Protein AF-A0A497PBF1-F1 (afdb_monomer_lite)

Radius of gyration: 23.53 Å; chains: 1; bounding box: 66×50×62 Å

Foldseek 3Di:
DFFWWWQAQQPRHIFDACLQPVDVFGFWKKKFWFDQQHGPDIATAGDHRLRFHAPDRPNPGTDADDPDHSVVLVVQQPDPDQRGHMHMHGPVSPPDDDRSTHTDTDPCGRDNDDDPPVPPVPPPPPDDDDDDDDPDDDDDDD

Sequence (142 aa):
MGSFSYMCNVCGEAIAGPSHINKPQPDRVHIFYILKGVIVESQKGFYDGYGKTSEDKKGDNTSEWITAKWDKMLDVHFNDDDSSGFMAVHEECIKSAIECKISKDDPNQGCGDEEITLLEMMCEETSWLDYSLANYVPRNWR

Structure (mmCIF, N/CA/C/O backbone):
data_AF-A0A497PBF1-F1
#
_entry.id   AF-A0A497PBF1-F1
#
loop_
_atom_site.group_PDB
_atom_site.id
_atom_site.type_symbol
_atom_site.label_atom_id
_atom_site.label_alt_id
_atom_site.label_comp_id
_atom_site.label_asym_id
_atom_site.label_entity_id
_atom_site.label_seq_id
_atom_site.pdbx_PDB_ins_code
_atom_site.Cartn_x
_atom_site.Cartn_y
_atom_site.Cartn_z
_atom_site.occupancy
_atom_site.B_iso_or_equiv
_atom_site.auth_seq_id
_atom_site.auth_comp_id
_atom_site.auth_asym_id
_atom_site.auth_atom_id
_atom_site.pdbx_PDB_model_num
ATOM 1 N N . MET A 1 1 ? 12.074 -13.838 4.502 1.00 47.53 1 MET A N 1
ATOM 2 C CA . MET A 1 1 ? 10.654 -13.548 4.218 1.00 47.53 1 MET A CA 1
ATOM 3 C C . MET A 1 1 ? 10.605 -13.065 2.781 1.00 47.53 1 MET A C 1
ATOM 5 O O . MET A 1 1 ? 11.510 -12.330 2.411 1.00 47.53 1 MET A O 1
ATOM 9 N N . GLY A 1 2 ? 9.684 -13.578 1.961 1.00 55.00 2 GLY A N 1
ATOM 10 C CA . GLY A 1 2 ? 9.531 -13.114 0.577 1.00 55.00 2 GLY A CA 1
ATOM 11 C C . GLY A 1 2 ? 9.076 -11.656 0.563 1.00 55.00 2 GLY A C 1
ATOM 12 O O . GLY A 1 2 ? 8.382 -11.238 1.490 1.00 55.00 2 GLY A O 1
ATOM 13 N N . SER A 1 3 ? 9.515 -10.881 -0.427 1.00 64.75 3 SER A N 1
ATOM 14 C CA . SER A 1 3 ? 9.028 -9.514 -0.609 1.00 64.75 3 SER A CA 1
ATOM 15 C C . SER A 1 3 ? 7.554 -9.536 -0.984 1.00 64.75 3 SER A C 1
ATOM 17 O O . SER A 1 3 ? 7.107 -10.419 -1.715 1.00 64.75 3 SER A O 1
ATOM 19 N N . PHE A 1 4 ? 6.831 -8.548 -0.487 1.00 73.50 4 PHE A N 1
ATOM 20 C CA . PHE A 1 4 ? 5.396 -8.423 -0.608 1.00 73.50 4 PHE A CA 1
ATOM 21 C C . PHE A 1 4 ? 5.052 -7.154 -1.407 1.00 73.50 4 PHE A C 1
ATOM 23 O O . PHE A 1 4 ? 5.685 -6.111 -1.231 1.00 73.50 4 PHE A O 1
ATOM 30 N N . SER A 1 5 ? 4.085 -7.224 -2.318 1.00 82.31 5 SER A N 1
ATOM 31 C CA . SER A 1 5 ? 3.752 -6.135 -3.250 1.00 82.31 5 SER A CA 1
ATOM 32 C C . SER A 1 5 ? 2.241 -5.944 -3.372 1.00 82.31 5 SER A C 1
ATOM 34 O O . SER A 1 5 ? 1.468 -6.900 -3.284 1.00 82.31 5 SER A O 1
ATOM 36 N N . TYR A 1 6 ? 1.823 -4.696 -3.574 1.00 87.50 6 TYR A N 1
ATOM 37 C CA . TYR A 1 6 ? 0.428 -4.321 -3.782 1.00 87.50 6 TYR A CA 1
ATOM 38 C C . TYR A 1 6 ? 0.192 -3.908 -5.233 1.00 87.50 6 TYR A C 1
ATOM 40 O O . TYR A 1 6 ? 1.051 -3.294 -5.868 1.00 87.50 6 TYR A O 1
ATOM 48 N N . MET A 1 7 ? -1.027 -4.127 -5.713 1.00 89.44 7 MET A N 1
ATOM 49 C CA . MET A 1 7 ? -1.514 -3.503 -6.937 1.00 89.44 7 MET A CA 1
ATOM 50 C C . MET A 1 7 ? -1.958 -2.067 -6.651 1.00 89.44 7 MET A C 1
ATOM 52 O O . MET A 1 7 ? -2.685 -1.794 -5.688 1.00 89.44 7 MET A O 1
ATOM 56 N N . CYS A 1 8 ? -1.552 -1.139 -7.512 1.00 89.56 8 CYS A N 1
ATOM 57 C CA . CYS A 1 8 ? -1.999 0.241 -7.444 1.00 89.56 8 CYS A CA 1
ATOM 58 C C . CYS A 1 8 ? -3.495 0.334 -7.747 1.00 89.56 8 CYS A C 1
ATOM 60 O O . CYS A 1 8 ? -3.953 -0.051 -8.824 1.00 89.56 8 CYS A O 1
ATOM 62 N N . ASN A 1 9 ? -4.257 0.936 -6.835 1.00 88.75 9 ASN A N 1
ATOM 63 C CA . ASN A 1 9 ? -5.716 1.013 -6.959 1.00 88.75 9 ASN A CA 1
ATOM 64 C C . ASN A 1 9 ? -6.244 1.937 -8.057 1.00 88.75 9 ASN A C 1
ATOM 66 O O . ASN A 1 9 ? -7.451 1.982 -8.292 1.00 88.75 9 ASN A O 1
ATOM 70 N N . VAL A 1 10 ? -5.363 2.675 -8.728 1.00 88.88 10 VAL A N 1
ATOM 71 C CA . VAL A 1 10 ? -5.750 3.602 -9.793 1.00 88.88 10 VAL A CA 1
ATOM 72 C C . VAL A 1 10 ? -5.378 3.060 -11.169 1.00 88.88 10 VAL A C 1
ATOM 74 O O . VAL A 1 10 ? -6.237 3.020 -12.045 1.00 88.88 10 VAL A O 1
ATOM 77 N N . CYS A 1 11 ? -4.124 2.654 -11.382 1.00 87.50 11 CYS A N 1
ATOM 78 C CA . CYS A 1 11 ? -3.679 2.154 -12.687 1.00 87.50 11 CYS A CA 1
ATOM 79 C C . CYS A 1 11 ? -3.790 0.633 -12.834 1.00 87.50 11 CYS A C 1
ATOM 81 O O . CYS A 1 11 ? -3.802 0.154 -13.961 1.00 87.50 11 CYS A O 1
ATOM 83 N N . GLY A 1 12 ? -3.901 -0.118 -11.733 1.00 86.12 12 GLY A N 1
ATOM 84 C CA . GLY A 1 12 ? -3.925 -1.579 -11.768 1.00 86.12 12 GLY A CA 1
ATOM 85 C C . GLY A 1 12 ? -2.566 -2.221 -12.051 1.00 86.12 12 GLY A C 1
ATOM 86 O O . GLY A 1 12 ? -2.537 -3.405 -12.353 1.00 86.12 12 GLY A O 1
ATOM 87 N N . GLU A 1 13 ? -1.468 -1.468 -11.948 1.00 87.50 13 GLU A N 1
ATOM 88 C CA . GLU A 1 13 ? -0.097 -1.975 -12.083 1.00 87.50 13 GLU A CA 1
ATOM 89 C C . GLU A 1 13 ? 0.491 -2.342 -10.717 1.00 87.50 13 GLU A C 1
ATOM 91 O O . GLU A 1 13 ? 0.148 -1.732 -9.697 1.00 87.50 13 GLU A O 1
ATOM 96 N N . ALA A 1 14 ? 1.411 -3.304 -10.700 1.00 87.75 14 ALA A N 1
ATOM 97 C CA . ALA A 1 14 ? 2.137 -3.684 -9.495 1.00 87.75 14 ALA A CA 1
ATOM 98 C C . ALA A 1 14 ? 3.045 -2.548 -8.995 1.00 87.75 14 ALA A C 1
ATOM 100 O O . ALA A 1 14 ? 3.629 -1.783 -9.771 1.00 87.75 14 ALA A O 1
ATOM 101 N N . ILE A 1 15 ? 3.174 -2.435 -7.676 1.00 88.50 15 ILE A N 1
ATOM 102 C CA . ILE A 1 15 ? 4.069 -1.475 -7.035 1.00 88.50 15 ILE A CA 1
ATOM 103 C C . ILE A 1 15 ? 5.441 -2.120 -6.850 1.00 88.50 15 ILE A C 1
ATOM 105 O O . ILE A 1 15 ? 5.636 -3.016 -6.030 1.00 88.50 15 ILE A O 1
ATOM 109 N N . ALA A 1 16 ? 6.434 -1.615 -7.578 1.00 85.81 16 ALA A N 1
ATOM 110 C CA . ALA A 1 16 ? 7.775 -2.174 -7.537 1.00 85.81 16 ALA A CA 1
ATOM 111 C C . ALA A 1 16 ? 8.546 -1.719 -6.288 1.00 85.81 16 ALA A C 1
ATOM 113 O O . ALA A 1 16 ? 8.778 -0.527 -6.072 1.00 85.81 16 ALA A O 1
ATOM 114 N N . GLY A 1 17 ? 8.989 -2.686 -5.485 1.00 82.19 17 GLY A N 1
ATOM 115 C CA . GLY A 1 17 ? 9.947 -2.474 -4.398 1.00 82.19 17 GLY A CA 1
ATOM 116 C C . GLY A 1 17 ? 11.409 -2.523 -4.871 1.00 82.19 17 GLY A C 1
ATOM 117 O O . GLY A 1 17 ? 11.682 -2.718 -6.057 1.00 82.19 17 GLY A O 1
ATOM 118 N N . PRO A 1 18 ? 12.380 -2.398 -3.951 1.00 77.00 18 PRO A N 1
ATOM 119 C CA . PRO A 1 18 ? 13.808 -2.347 -4.278 1.00 77.00 18 PRO A CA 1
ATOM 120 C C . PRO A 1 18 ? 14.364 -3.660 -4.852 1.00 77.00 18 PRO A C 1
ATOM 122 O O . PRO A 1 18 ? 15.413 -3.650 -5.489 1.00 77.00 18 PRO A O 1
ATOM 125 N N . SER A 1 19 ? 13.680 -4.789 -4.644 1.00 71.50 19 SER A N 1
ATOM 126 C CA . SER A 1 19 ? 14.076 -6.108 -5.163 1.00 71.50 19 SER A CA 1
ATOM 127 C C . SER A 1 19 ? 13.458 -6.451 -6.524 1.00 71.50 19 SER A C 1
ATOM 129 O O . SER A 1 19 ? 13.634 -7.567 -7.008 1.00 71.50 19 SER A O 1
ATOM 131 N N . HIS A 1 20 ? 12.726 -5.526 -7.149 1.00 69.44 20 HIS A N 1
ATOM 132 C CA . HIS A 1 20 ? 12.062 -5.783 -8.422 1.00 69.44 20 HIS A CA 1
ATOM 133 C C . HIS A 1 20 ? 13.080 -5.845 -9.576 1.00 69.44 20 HIS A C 1
ATOM 135 O O . HIS A 1 20 ? 13.678 -4.835 -9.939 1.00 69.44 20 HIS A O 1
ATOM 141 N N . ILE A 1 21 ? 13.250 -7.026 -10.184 1.00 64.62 21 ILE A N 1
ATOM 142 C CA . ILE A 1 21 ? 14.290 -7.314 -11.197 1.00 64.62 21 ILE A CA 1
ATOM 143 C C . ILE A 1 21 ? 14.248 -6.328 -12.372 1.00 64.62 21 ILE A C 1
ATOM 145 O O . ILE A 1 21 ? 15.284 -5.842 -12.821 1.00 64.62 21 ILE A O 1
ATOM 149 N N . ASN A 1 22 ? 13.045 -5.980 -12.828 1.00 65.38 22 ASN A N 1
ATOM 150 C CA . ASN A 1 22 ? 12.856 -5.156 -14.023 1.00 65.38 22 ASN A CA 1
ATOM 151 C C . ASN A 1 22 ? 12.869 -3.645 -13.743 1.00 65.38 22 ASN A C 1
ATOM 153 O O . ASN A 1 22 ? 12.615 -2.857 -14.654 1.00 65.38 22 ASN A O 1
ATOM 157 N N . LYS A 1 23 ? 13.133 -3.210 -12.498 1.00 70.69 23 LYS A N 1
ATOM 158 C CA . LYS A 1 23 ? 13.099 -1.785 -12.145 1.00 70.69 23 LYS A CA 1
ATOM 159 C C . LYS A 1 23 ? 14.345 -1.360 -11.365 1.00 70.69 23 LYS A C 1
ATOM 161 O O . LYS A 1 23 ? 14.550 -1.803 -10.242 1.00 70.69 23 LYS A O 1
ATOM 166 N N . PRO A 1 24 ? 15.159 -0.432 -11.904 1.00 70.94 24 PRO A N 1
ATOM 167 C CA . PRO A 1 24 ? 16.379 0.011 -11.230 1.00 70.94 24 PRO A CA 1
ATOM 168 C C . PRO A 1 24 ? 16.113 0.875 -9.985 1.00 70.94 24 PRO A C 1
ATOM 170 O O . PRO A 1 24 ? 17.047 1.173 -9.242 1.00 70.94 24 PRO A O 1
ATOM 173 N N . GLN A 1 25 ? 14.876 1.340 -9.774 1.00 80.25 25 GLN A N 1
ATOM 174 C CA . GLN A 1 25 ? 14.484 2.149 -8.619 1.00 80.25 25 GLN A CA 1
ATOM 175 C C . GLN A 1 25 ? 13.093 1.733 -8.120 1.00 80.25 25 GLN A C 1
ATOM 177 O O . GLN A 1 25 ? 12.224 1.485 -8.959 1.00 80.25 25 GLN A O 1
ATOM 182 N N . PRO A 1 26 ? 12.864 1.704 -6.793 1.00 87.06 26 PRO A N 1
ATOM 183 C CA . PRO A 1 26 ? 11.542 1.450 -6.234 1.00 87.06 26 PRO A CA 1
ATOM 184 C C . PRO A 1 26 ? 10.569 2.585 -6.559 1.00 87.06 26 PRO A C 1
ATOM 186 O O . PRO A 1 26 ? 10.966 3.736 -6.772 1.00 87.06 26 PRO A O 1
ATOM 189 N N . ASP A 1 27 ? 9.283 2.259 -6.548 1.00 89.81 27 ASP A N 1
ATOM 190 C CA . ASP A 1 27 ? 8.214 3.208 -6.822 1.00 89.81 27 ASP A CA 1
ATOM 191 C C . ASP A 1 27 ? 7.962 4.172 -5.674 1.00 89.81 27 ASP A C 1
ATOM 193 O O . ASP A 1 27 ? 8.046 3.810 -4.503 1.00 89.81 27 ASP A O 1
ATOM 197 N N . ARG A 1 28 ? 7.595 5.415 -6.011 1.00 91.75 28 ARG A N 1
ATOM 198 C CA . ARG A 1 28 ? 7.034 6.343 -5.025 1.00 91.75 28 ARG A CA 1
ATOM 199 C C . ARG A 1 28 ? 5.548 6.088 -4.875 1.00 91.75 28 ARG A C 1
ATOM 201 O O . ARG A 1 28 ? 4.802 6.102 -5.857 1.00 91.75 28 ARG A O 1
ATOM 208 N N . VAL A 1 29 ? 5.122 5.902 -3.638 1.00 92.50 29 VAL A N 1
ATOM 209 C CA . VAL A 1 29 ? 3.762 5.499 -3.309 1.00 92.50 29 VAL A CA 1
ATOM 210 C C . VAL A 1 29 ? 3.205 6.287 -2.144 1.00 92.50 29 VAL A C 1
ATOM 212 O O . VAL A 1 29 ? 3.933 6.831 -1.310 1.00 92.50 29 VAL A O 1
ATOM 215 N N . HIS A 1 30 ? 1.881 6.304 -2.089 1.00 92.94 30 HIS A N 1
ATOM 216 C CA . HIS A 1 30 ? 1.117 6.639 -0.904 1.00 92.94 30 HIS A CA 1
ATOM 217 C C . HIS A 1 30 ? 0.373 5.379 -0.471 1.00 92.94 30 HIS A C 1
ATOM 219 O O . HIS A 1 30 ? -0.441 4.844 -1.225 1.00 92.94 30 HIS A O 1
ATOM 225 N N . ILE A 1 31 ? 0.686 4.894 0.726 1.00 92.56 31 ILE A N 1
ATOM 226 C CA . ILE A 1 31 ? 0.013 3.751 1.337 1.00 92.56 31 ILE A CA 1
ATOM 227 C C . ILE A 1 31 ? -0.900 4.285 2.430 1.00 92.56 31 ILE A C 1
ATOM 229 O O . ILE A 1 31 ? -0.474 5.060 3.283 1.00 92.56 31 ILE A O 1
ATOM 233 N N . PHE A 1 32 ? -2.156 3.873 2.412 1.00 92.50 32 PHE A N 1
ATOM 234 C CA . PHE A 1 32 ? -3.165 4.216 3.397 1.00 92.50 32 PHE A CA 1
ATOM 235 C C . PHE A 1 32 ? -3.546 2.959 4.156 1.00 92.50 32 PHE A C 1
ATOM 237 O O . PHE A 1 32 ? -3.793 1.917 3.553 1.00 92.50 32 PHE A O 1
ATOM 244 N N . TYR A 1 33 ? -3.634 3.077 5.472 1.00 92.94 33 TYR A N 1
ATOM 245 C CA . TYR A 1 33 ? -4.253 2.066 6.304 1.00 92.94 33 TYR A CA 1
ATOM 246 C C . TYR A 1 33 ? -5.708 2.455 6.550 1.00 92.94 33 TYR A C 1
ATOM 248 O O . TYR A 1 33 ? -6.003 3.557 7.025 1.00 92.94 33 TYR A O 1
ATOM 256 N N . ILE A 1 34 ? -6.614 1.555 6.186 1.00 92.25 34 ILE A N 1
ATOM 257 C CA . ILE A 1 34 ? -8.060 1.735 6.240 1.00 92.25 34 ILE A CA 1
ATOM 258 C C . ILE A 1 34 ? -8.617 0.792 7.303 1.00 92.25 34 ILE A C 1
ATOM 260 O O . ILE A 1 34 ? -8.279 -0.388 7.340 1.00 92.25 34 ILE A O 1
ATOM 264 N N . LEU A 1 35 ? -9.496 1.306 8.157 1.00 90.62 35 LEU A N 1
ATOM 265 C CA . LEU A 1 35 ? -10.296 0.511 9.080 1.00 90.62 35 LEU A CA 1
ATOM 266 C C . LEU A 1 35 ? -11.769 0.827 8.851 1.00 90.62 35 LEU A C 1
ATOM 268 O O . LEU A 1 35 ? -12.189 1.973 9.024 1.00 90.62 35 LEU A O 1
ATOM 272 N N . LYS A 1 36 ? -12.561 -0.188 8.490 1.00 89.25 36 LYS A N 1
ATOM 273 C CA . LYS A 1 36 ? -14.011 -0.069 8.267 1.00 89.25 36 LYS A CA 1
ATOM 274 C C . LYS A 1 36 ? -14.385 1.065 7.303 1.00 89.25 36 LYS A C 1
ATOM 276 O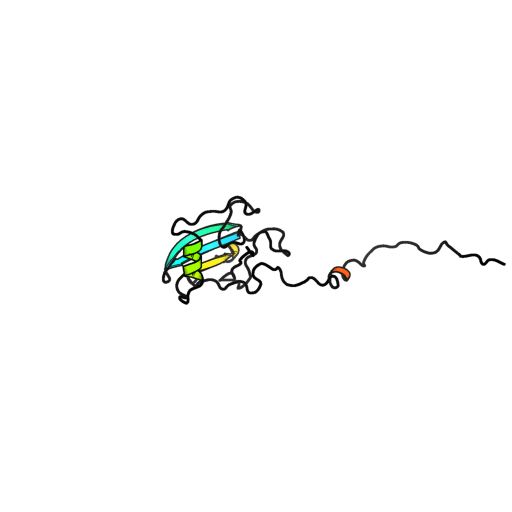 O . LYS A 1 36 ? -15.288 1.857 7.575 1.00 89.25 36 LYS A O 1
ATOM 281 N N . GLY A 1 37 ? -13.644 1.180 6.203 1.00 86.69 37 GLY A N 1
ATOM 282 C CA . GLY A 1 37 ? -13.835 2.191 5.162 1.00 86.69 37 GLY A CA 1
ATOM 283 C C . GLY A 1 37 ? -13.301 3.587 5.499 1.00 86.69 37 GLY A C 1
ATOM 284 O O . GLY A 1 37 ? -13.515 4.517 4.723 1.00 86.69 37 GLY A O 1
ATOM 285 N N . VAL A 1 38 ? -12.608 3.764 6.629 1.00 88.69 38 VAL A N 1
ATOM 286 C CA . VAL A 1 38 ? -12.031 5.051 7.046 1.00 88.69 38 VAL A CA 1
ATOM 287 C C . VAL A 1 38 ? -10.509 4.978 7.034 1.00 88.69 38 VAL A C 1
ATOM 289 O O . VAL A 1 38 ? -9.927 4.079 7.636 1.00 88.69 38 VAL A O 1
ATOM 292 N N . ILE A 1 39 ? -9.856 5.948 6.392 1.00 90.44 39 ILE A N 1
ATOM 293 C CA . ILE A 1 39 ? -8.398 6.104 6.465 1.00 90.44 39 ILE A CA 1
ATOM 294 C C . ILE A 1 39 ? -8.026 6.520 7.889 1.00 90.44 39 ILE A C 1
ATOM 296 O O . ILE A 1 39 ? -8.451 7.575 8.361 1.00 90.44 39 ILE A O 1
ATOM 300 N N . VAL A 1 40 ? -7.215 5.705 8.557 1.00 92.62 40 VAL A N 1
ATOM 301 C CA . VAL A 1 40 ? -6.743 5.972 9.924 1.00 92.62 40 VAL A CA 1
ATOM 302 C C . VAL A 1 40 ? -5.295 6.444 9.960 1.00 92.62 40 VAL A C 1
ATOM 304 O O . VAL A 1 40 ? -4.922 7.209 10.844 1.00 92.62 40 VAL A O 1
ATOM 307 N N . GLU A 1 41 ? -4.492 6.039 8.979 1.00 93.12 41 GLU A N 1
ATOM 308 C CA . GLU A 1 41 ? -3.098 6.448 8.848 1.00 93.12 41 GLU A CA 1
ATOM 309 C C . GLU A 1 41 ? -2.658 6.369 7.389 1.00 93.12 41 GLU A C 1
ATOM 311 O O . GLU A 1 41 ? -3.252 5.652 6.582 1.00 93.12 41 GLU A O 1
ATOM 316 N N . SER A 1 42 ? -1.607 7.105 7.036 1.00 92.19 42 SER A N 1
ATOM 317 C CA . SER A 1 42 ? -0.998 6.987 5.721 1.00 92.19 42 SER A CA 1
ATOM 318 C C . SER A 1 42 ? 0.494 7.276 5.757 1.00 92.19 42 SER A C 1
ATOM 320 O O . SER A 1 42 ? 0.931 8.146 6.508 1.00 92.19 42 SER A O 1
ATOM 322 N N . GLN A 1 43 ? 1.237 6.612 4.884 1.00 92.62 43 GLN A N 1
ATOM 323 C CA . GLN A 1 43 ? 2.657 6.826 4.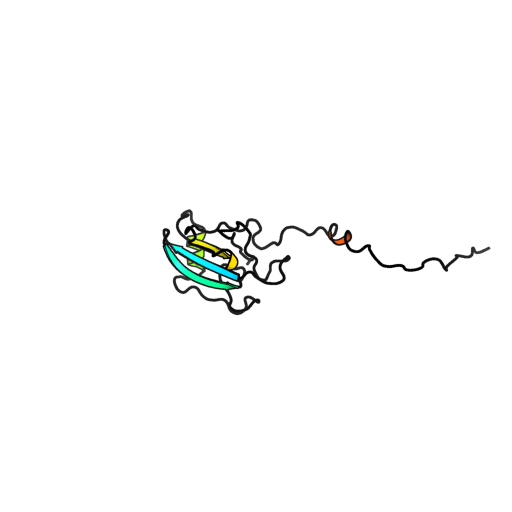657 1.00 92.62 43 GLN A CA 1
ATOM 324 C C . GLN A 1 43 ? 2.911 7.198 3.198 1.00 92.62 43 GLN A C 1
ATOM 326 O O . GLN A 1 43 ? 2.185 6.772 2.297 1.00 92.62 43 GLN A O 1
ATOM 331 N N . LYS A 1 44 ? 3.951 7.998 2.964 1.00 91.88 44 LYS A N 1
ATOM 332 C CA . LYS A 1 44 ? 4.336 8.461 1.633 1.00 91.88 44 LYS A CA 1
ATOM 333 C C . LYS A 1 44 ? 5.850 8.406 1.484 1.00 91.88 44 LYS A C 1
ATOM 335 O O . LYS A 1 44 ? 6.560 9.032 2.265 1.00 91.88 44 LYS A O 1
ATOM 340 N N . GLY A 1 45 ? 6.335 7.738 0.443 1.00 91.62 45 GLY A N 1
ATOM 341 C CA . GLY A 1 45 ? 7.769 7.565 0.218 1.00 91.62 45 GLY A CA 1
ATOM 342 C C . GLY A 1 45 ? 8.068 6.550 -0.875 1.00 91.62 45 GLY A C 1
ATOM 343 O O . GLY A 1 45 ? 7.202 6.248 -1.695 1.00 91.62 45 GLY A O 1
ATOM 344 N N . PHE A 1 46 ? 9.299 6.045 -0.903 1.00 91.38 46 PHE A N 1
ATOM 345 C CA . PHE A 1 46 ? 9.664 4.924 -1.768 1.00 91.38 46 PHE A CA 1
ATOM 346 C C . PHE A 1 46 ? 9.134 3.624 -1.175 1.00 91.38 46 PHE A C 1
ATOM 348 O O . PHE A 1 46 ? 9.227 3.425 0.030 1.00 91.38 46 PHE A O 1
ATOM 355 N N . TYR A 1 47 ? 8.572 2.746 -1.996 1.00 89.69 47 TYR A N 1
ATOM 356 C CA . TYR A 1 47 ? 8.081 1.460 -1.530 1.00 89.69 47 TYR A CA 1
ATOM 357 C C . TYR A 1 47 ? 9.240 0.575 -1.068 1.00 89.69 47 TYR A C 1
ATOM 359 O O . TYR A 1 47 ? 10.235 0.444 -1.780 1.00 89.69 47 TYR A O 1
ATOM 367 N N . ASP A 1 48 ? 9.113 -0.035 0.110 1.00 85.56 48 ASP A N 1
ATOM 368 C CA . ASP A 1 48 ? 10.168 -0.860 0.709 1.00 85.56 48 ASP A CA 1
ATOM 369 C C . ASP A 1 48 ? 10.074 -2.350 0.337 1.00 85.56 48 ASP A C 1
ATOM 371 O O . ASP A 1 48 ? 11.007 -3.110 0.592 1.00 85.56 48 ASP A O 1
ATOM 375 N N . GLY A 1 49 ? 8.976 -2.770 -0.303 1.00 82.88 49 GLY A N 1
ATOM 376 C CA . GLY A 1 49 ? 8.721 -4.177 -0.622 1.00 82.88 49 GLY A CA 1
ATOM 377 C C . GLY A 1 49 ? 8.120 -4.992 0.528 1.00 82.88 49 GLY A C 1
ATOM 378 O O . GLY A 1 49 ? 8.073 -6.215 0.429 1.00 82.88 49 GLY A O 1
ATOM 379 N N . TYR A 1 50 ? 7.687 -4.349 1.614 1.00 83.75 50 TYR A N 1
ATOM 380 C CA . TYR A 1 50 ? 7.096 -4.983 2.797 1.00 83.75 50 TYR A CA 1
ATOM 381 C C . TYR A 1 50 ? 5.914 -4.180 3.344 1.00 83.75 50 TYR A C 1
ATOM 383 O O . TYR A 1 50 ? 5.642 -4.191 4.542 1.00 83.75 50 TYR A O 1
ATOM 391 N N . GLY A 1 51 ? 5.193 -3.483 2.467 1.00 84.88 51 GLY A N 1
ATOM 392 C CA . GLY A 1 51 ? 3.991 -2.752 2.839 1.00 84.88 51 GLY A CA 1
ATOM 393 C C . GLY A 1 51 ? 4.226 -1.487 3.669 1.00 84.88 51 GLY A C 1
ATOM 394 O O . GLY A 1 51 ? 3.287 -0.999 4.302 1.00 84.88 51 GLY A O 1
ATOM 395 N N . LYS A 1 52 ? 5.444 -0.934 3.653 1.00 88.38 52 LYS A N 1
ATOM 396 C CA . LYS A 1 52 ? 5.761 0.381 4.220 1.00 88.38 52 LYS A CA 1
ATOM 397 C C . LYS A 1 52 ? 6.434 1.264 3.170 1.00 88.38 52 LYS A C 1
ATOM 399 O O . LYS A 1 52 ? 6.616 0.890 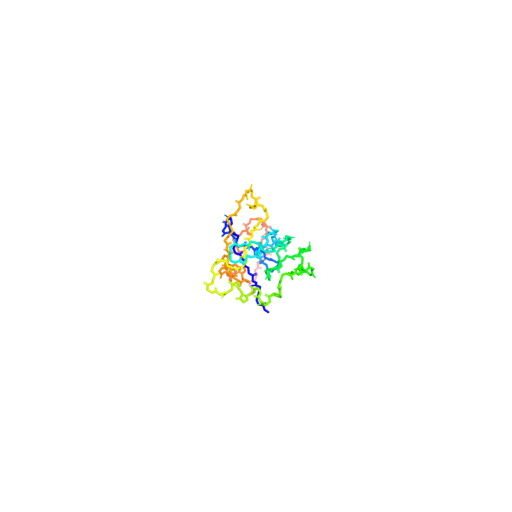2.008 1.00 88.38 52 LYS A O 1
ATOM 404 N N . THR A 1 53 ? 6.793 2.473 3.583 1.00 89.75 53 THR A N 1
ATOM 405 C CA . THR A 1 53 ? 7.611 3.369 2.763 1.00 89.75 53 THR A CA 1
ATOM 406 C C . THR A 1 53 ? 8.936 3.692 3.431 1.00 89.75 53 THR A C 1
ATOM 408 O O . THR A 1 53 ? 8.992 3.797 4.651 1.00 89.75 53 THR A O 1
ATOM 411 N N . SER A 1 54 ? 9.984 3.925 2.649 1.00 86.12 54 SER A N 1
ATOM 412 C CA . SER A 1 54 ? 11.264 4.467 3.099 1.00 86.12 54 SER A CA 1
ATOM 413 C C . SER A 1 54 ? 11.528 5.860 2.534 1.00 86.12 54 SER A C 1
ATOM 415 O O . SER A 1 54 ? 11.033 6.239 1.466 1.00 86.12 54 SER A O 1
ATOM 417 N N . GLU A 1 55 ? 12.345 6.631 3.252 1.00 78.62 55 GLU A N 1
ATOM 418 C CA . GLU A 1 55 ? 12.853 7.916 2.752 1.00 78.62 55 GLU A CA 1
ATOM 419 C C . GLU A 1 55 ? 13.939 7.709 1.683 1.00 78.62 55 GLU A C 1
ATOM 421 O O . GLU A 1 55 ? 14.023 8.462 0.711 1.00 78.62 55 GLU A O 1
ATOM 426 N N . ASP A 1 56 ? 14.718 6.633 1.819 1.00 70.19 56 ASP A N 1
ATOM 427 C CA . ASP A 1 56 ? 15.783 6.254 0.894 1.00 70.19 56 ASP A CA 1
ATOM 428 C C . ASP A 1 56 ? 15.325 5.221 -0.137 1.00 70.19 56 ASP A C 1
ATOM 430 O O . ASP A 1 56 ? 14.489 4.363 0.133 1.00 70.19 56 ASP A O 1
ATOM 434 N N . LYS A 1 57 ? 15.971 5.212 -1.308 1.00 70.12 57 LYS A N 1
ATOM 435 C CA . LYS A 1 57 ? 15.712 4.225 -2.376 1.00 70.12 57 LYS A CA 1
ATOM 436 C C . LYS A 1 57 ? 16.141 2.792 -2.028 1.00 70.12 57 LYS A C 1
ATOM 438 O O . LYS A 1 57 ? 15.877 1.884 -2.804 1.00 70.12 57 LYS A O 1
ATOM 443 N N . LYS A 1 58 ? 16.864 2.595 -0.920 1.00 63.81 58 LYS A N 1
ATOM 444 C CA . LYS A 1 58 ? 17.451 1.301 -0.534 1.00 63.81 58 LYS A CA 1
ATOM 445 C C . LYS A 1 58 ? 16.647 0.529 0.516 1.00 63.81 58 LYS A C 1
ATOM 447 O O . LYS A 1 58 ? 17.067 -0.555 0.886 1.00 63.81 58 LYS A O 1
ATOM 452 N N . GLY A 1 59 ? 15.520 1.060 0.997 1.00 63.81 59 GLY A N 1
ATOM 453 C CA . GLY A 1 59 ? 14.723 0.403 2.043 1.00 63.81 59 GLY A CA 1
ATOM 454 C C . GLY A 1 59 ? 15.390 0.365 3.428 1.00 63.81 59 GLY A C 1
ATOM 455 O O . GLY A 1 59 ? 14.811 -0.180 4.356 1.00 63.81 59 GLY A O 1
ATOM 456 N N . ASP A 1 60 ? 16.575 0.962 3.601 1.00 61.09 60 ASP A N 1
ATOM 457 C CA . ASP A 1 60 ? 17.342 0.905 4.857 1.00 61.09 60 ASP A CA 1
ATOM 458 C C . ASP A 1 60 ? 16.751 1.792 5.980 1.00 61.09 60 ASP A C 1
ATOM 460 O O . ASP A 1 60 ? 17.071 1.600 7.150 1.00 61.09 60 ASP A O 1
ATOM 464 N N . ASN A 1 61 ? 15.866 2.739 5.636 1.00 68.19 61 ASN A N 1
ATOM 465 C CA . ASN A 1 61 ? 15.211 3.680 6.555 1.00 68.19 61 ASN A CA 1
ATOM 466 C C . ASN A 1 61 ? 13.686 3.704 6.323 1.00 68.19 61 ASN A C 1
ATOM 468 O O . ASN A 1 61 ? 13.159 4.628 5.698 1.00 68.19 61 ASN A O 1
ATOM 472 N N . THR A 1 62 ? 12.974 2.666 6.777 1.00 74.12 62 THR A N 1
ATOM 473 C CA . THR A 1 62 ? 11.509 2.540 6.643 1.00 74.12 62 THR A CA 1
ATOM 474 C C . THR A 1 62 ? 10.759 3.333 7.710 1.00 74.12 62 THR A C 1
ATOM 476 O O . THR A 1 62 ? 11.084 3.264 8.895 1.00 74.12 62 THR A O 1
ATOM 479 N N . SER A 1 63 ? 9.706 4.038 7.309 1.00 80.44 63 SER A N 1
ATOM 480 C CA . SER A 1 63 ? 8.754 4.675 8.214 1.00 80.44 63 SER A CA 1
ATOM 481 C C . SER A 1 63 ? 7.945 3.618 8.967 1.00 80.44 63 SER A C 1
ATOM 483 O O . SER A 1 63 ? 7.362 2.715 8.369 1.00 80.44 63 SER A O 1
ATOM 485 N N . GLU A 1 64 ? 7.870 3.741 10.290 1.00 86.94 64 GLU A N 1
ATOM 486 C CA . GLU A 1 64 ? 7.030 2.867 11.110 1.00 86.94 64 GLU A CA 1
ATOM 487 C C . GLU A 1 64 ? 5.569 3.324 11.124 1.00 86.94 64 GLU A C 1
ATOM 489 O O . GLU A 1 64 ? 5.272 4.519 11.068 1.00 86.94 64 GLU A O 1
ATOM 494 N N . TRP A 1 65 ? 4.654 2.357 11.204 1.00 88.12 65 TRP A N 1
ATOM 495 C CA . TRP A 1 65 ? 3.232 2.619 11.413 1.00 88.12 65 TRP A CA 1
ATOM 496 C C . TRP A 1 65 ? 2.982 2.947 12.886 1.00 88.12 65 TRP A C 1
ATOM 498 O O . TRP A 1 65 ? 3.437 2.236 13.784 1.00 88.12 65 TRP A O 1
ATOM 508 N N . ILE A 1 66 ? 2.250 4.027 13.144 1.00 88.62 66 ILE A N 1
ATOM 509 C CA . ILE A 1 66 ? 1.982 4.533 14.492 1.00 88.62 66 ILE A CA 1
ATOM 510 C C . ILE A 1 66 ? 0.728 3.872 15.074 1.00 88.62 66 ILE A C 1
ATOM 512 O O . ILE A 1 66 ? 0.673 3.584 16.271 1.00 88.62 66 ILE A O 1
ATOM 516 N N . THR A 1 67 ? -0.284 3.620 14.240 1.00 86.88 67 THR A N 1
ATOM 517 C CA . THR A 1 67 ? -1.618 3.177 14.676 1.00 86.88 67 THR A CA 1
ATOM 518 C C . THR A 1 67 ? -1.602 1.783 15.286 1.00 86.88 67 THR A C 1
ATOM 520 O O . THR A 1 67 ? -2.299 1.521 16.267 1.00 86.88 67 THR A O 1
ATOM 523 N N . ALA A 1 68 ? -0.829 0.867 14.708 1.00 87.38 68 ALA A N 1
ATOM 524 C CA . ALA A 1 68 ? -0.739 -0.510 15.166 1.00 87.38 68 ALA A CA 1
ATOM 525 C C . ALA A 1 68 ? 0.602 -1.131 14.773 1.00 87.38 68 ALA A C 1
ATOM 527 O O . ALA A 1 68 ? 1.299 -0.661 13.878 1.00 87.38 68 ALA A O 1
ATOM 528 N N . LYS A 1 69 ? 0.956 -2.229 15.448 1.00 89.62 69 LYS A N 1
ATOM 529 C CA . LYS A 1 69 ? 2.107 -3.042 15.046 1.00 89.62 69 LYS A CA 1
ATOM 530 C C . LYS A 1 69 ? 1.849 -3.665 13.681 1.00 89.62 69 LYS A C 1
ATOM 532 O O . LYS A 1 69 ? 0.746 -4.153 13.443 1.00 89.62 69 LYS A O 1
ATOM 537 N N . TRP A 1 70 ? 2.899 -3.747 12.871 1.00 85.12 70 TRP A N 1
ATOM 538 C CA . TRP A 1 70 ? 2.856 -4.305 11.521 1.00 85.12 70 TRP A CA 1
ATOM 539 C C . TRP A 1 70 ? 2.120 -5.652 11.432 1.00 85.12 70 TRP A C 1
ATOM 541 O O . TRP A 1 70 ? 1.138 -5.752 10.706 1.00 85.12 70 TRP A O 1
ATOM 551 N N . ASP A 1 71 ? 2.486 -6.633 12.263 1.00 85.88 71 ASP A N 1
ATOM 552 C CA . ASP A 1 71 ? 1.841 -7.958 12.274 1.00 85.88 71 ASP A CA 1
ATOM 553 C C . ASP A 1 71 ? 0.320 -7.886 12.488 1.00 85.88 71 ASP A C 1
ATOM 555 O O . ASP A 1 71 ? -0.440 -8.643 11.896 1.00 85.88 71 ASP A O 1
ATOM 559 N N . LYS A 1 72 ? -0.151 -6.939 13.311 1.00 89.00 72 LYS A N 1
ATOM 560 C CA . LYS A 1 72 ? -1.587 -6.754 13.563 1.00 89.00 72 LYS A CA 1
ATOM 561 C C . LYS A 1 72 ? -2.300 -6.089 12.398 1.00 89.00 72 LYS A C 1
ATOM 563 O O . LYS A 1 72 ? -3.481 -6.339 12.201 1.00 89.00 72 LYS A O 1
ATOM 568 N N . MET A 1 73 ? -1.608 -5.238 11.653 1.00 88.75 73 MET A N 1
ATOM 569 C CA . MET A 1 73 ? -2.166 -4.628 10.450 1.00 88.75 73 MET A CA 1
ATOM 570 C C . MET A 1 73 ? -2.237 -5.650 9.313 1.00 88.75 73 MET A C 1
ATOM 572 O O . MET A 1 73 ? -3.213 -5.649 8.573 1.00 88.75 73 MET A O 1
ATOM 576 N N . LEU A 1 74 ? -1.269 -6.569 9.226 1.00 86.50 74 LEU A N 1
ATOM 577 C CA . LEU A 1 74 ? -1.334 -7.718 8.320 1.00 86.50 74 LEU A CA 1
ATOM 578 C C . LEU A 1 74 ? -2.48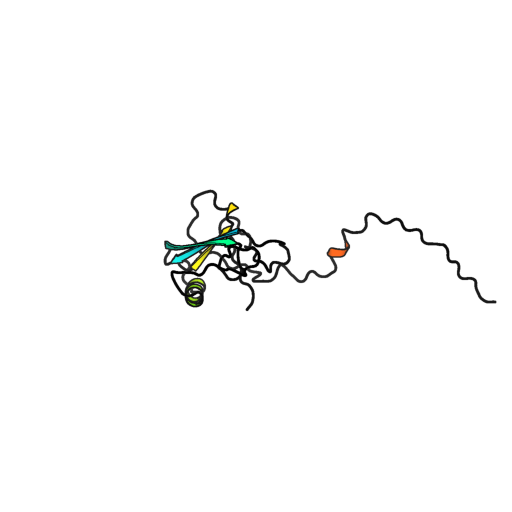0 -8.674 8.672 1.00 86.50 74 LEU A C 1
ATOM 580 O O . LEU A 1 74 ? -3.225 -9.060 7.776 1.00 86.50 74 LEU A O 1
ATOM 584 N N . ASP A 1 75 ? -2.681 -8.984 9.961 1.00 89.31 75 ASP A N 1
ATOM 585 C CA . ASP A 1 75 ? -3.849 -9.759 10.425 1.00 89.31 75 ASP A CA 1
ATOM 586 C C . ASP A 1 75 ? -5.173 -9.113 9.962 1.00 89.31 75 ASP A C 1
ATOM 588 O O . ASP A 1 75 ? -6.144 -9.809 9.671 1.00 89.31 75 ASP A O 1
ATOM 592 N N . VAL A 1 76 ? -5.229 -7.776 9.925 1.00 87.88 76 VAL A N 1
ATOM 593 C CA . VAL A 1 76 ? -6.398 -7.020 9.452 1.00 87.88 76 VAL A CA 1
ATOM 594 C C . VAL A 1 76 ? -6.495 -7.011 7.931 1.00 87.88 76 VAL A C 1
ATOM 596 O O . VAL A 1 76 ? -7.600 -7.052 7.416 1.00 87.88 76 VAL A O 1
ATOM 599 N N . HIS A 1 77 ? -5.379 -6.948 7.214 1.00 88.44 77 HIS A N 1
ATOM 600 C CA . HIS A 1 77 ? -5.388 -6.885 5.756 1.00 88.44 77 HIS A CA 1
ATOM 601 C C . HIS A 1 77 ? -5.793 -8.211 5.097 1.00 88.44 77 HIS A C 1
ATOM 603 O O . HIS A 1 77 ? -6.491 -8.192 4.091 1.00 88.44 77 HIS A O 1
ATOM 609 N N . PHE A 1 78 ? -5.378 -9.345 5.669 1.00 84.75 78 PHE A N 1
ATOM 610 C CA . PHE A 1 78 ? -5.639 -10.685 5.124 1.00 84.75 78 PHE A CA 1
ATOM 611 C C . PHE A 1 78 ? -6.839 -11.394 5.761 1.00 84.75 78 PHE A C 1
ATOM 613 O O . PHE A 1 78 ? -6.936 -12.622 5.716 1.00 84.75 78 PHE A O 1
ATOM 620 N N . ASN A 1 79 ? -7.733 -10.650 6.408 1.00 84.94 79 ASN A N 1
ATOM 621 C CA . ASN A 1 79 ? -8.986 -11.213 6.892 1.00 84.94 79 ASN A CA 1
ATOM 622 C C . ASN A 1 79 ? -10.061 -11.181 5.785 1.00 84.94 79 ASN A C 1
ATOM 624 O O . ASN A 1 79 ? -9.823 -10.727 4.669 1.00 84.94 79 ASN A O 1
ATOM 628 N N . ASP A 1 80 ? -11.264 -11.651 6.107 1.00 85.56 80 ASP A N 1
ATOM 629 C CA . ASP A 1 80 ? -12.395 -11.659 5.170 1.00 85.56 80 ASP A CA 1
ATOM 630 C C . ASP A 1 80 ? -13.135 -10.296 5.076 1.00 85.56 80 ASP A C 1
ATOM 632 O O . ASP A 1 80 ? -14.221 -10.228 4.499 1.00 85.56 80 ASP A O 1
ATOM 636 N N . ASP A 1 81 ? -12.606 -9.215 5.671 1.00 85.94 81 ASP A N 1
ATOM 637 C CA . ASP A 1 81 ? -13.203 -7.869 5.677 1.00 85.94 81 ASP A CA 1
ATOM 638 C C . ASP A 1 81 ? -12.555 -6.965 4.618 1.00 85.94 81 ASP A C 1
ATOM 640 O O . ASP A 1 81 ? -11.509 -6.357 4.834 1.00 85.94 81 ASP A O 1
ATOM 644 N N . ASP A 1 82 ? -13.238 -6.794 3.487 1.00 85.81 82 ASP A N 1
ATOM 645 C CA . ASP A 1 82 ? -12.797 -5.933 2.384 1.00 85.81 82 ASP A CA 1
ATOM 646 C C . ASP A 1 82 ? -12.833 -4.426 2.704 1.00 85.81 82 ASP A C 1
ATOM 648 O O . ASP A 1 82 ? -12.344 -3.600 1.924 1.00 85.81 82 ASP A O 1
ATOM 652 N N . SER A 1 83 ? -13.388 -4.049 3.859 1.00 87.19 83 SER A N 1
ATOM 653 C CA . SER A 1 83 ? -13.447 -2.665 4.323 1.00 87.19 83 SER A CA 1
ATOM 654 C C . SER A 1 83 ? -12.238 -2.247 5.168 1.00 87.19 83 SER A C 1
ATOM 656 O O . SER A 1 83 ? -12.117 -1.063 5.502 1.00 87.19 83 SER A O 1
ATOM 658 N N . SER A 1 84 ? -11.333 -3.172 5.503 1.00 91.12 84 SER A N 1
ATOM 659 C CA . SER A 1 84 ? -10.163 -2.905 6.344 1.00 91.12 84 SER A CA 1
ATOM 660 C C . SER A 1 84 ? -8.885 -3.482 5.731 1.00 91.12 84 SER A C 1
ATOM 662 O O . SER A 1 84 ? -8.878 -4.580 5.197 1.00 91.12 84 SER A O 1
ATOM 664 N N . GLY A 1 85 ? -7.776 -2.749 5.807 1.00 91.38 85 GLY A N 1
ATOM 665 C CA . GLY A 1 85 ? -6.497 -3.184 5.246 1.00 91.38 85 GLY A CA 1
ATOM 666 C C . GLY A 1 85 ? -5.716 -2.044 4.614 1.00 91.38 85 GLY A C 1
ATOM 667 O O . GLY A 1 85 ? -5.892 -0.877 4.968 1.00 91.38 85 GLY A O 1
ATOM 668 N N . PHE A 1 86 ? -4.836 -2.380 3.677 1.00 92.19 86 PHE A N 1
ATOM 669 C CA . PHE A 1 86 ? -3.999 -1.403 2.997 1.00 92.19 86 PHE A CA 1
ATOM 670 C C . PHE A 1 86 ? -4.555 -1.030 1.634 1.00 92.19 86 PHE A C 1
ATOM 672 O O . PHE A 1 86 ? -4.992 -1.882 0.871 1.00 92.19 86 PHE A O 1
ATOM 679 N N . MET A 1 87 ? -4.492 0.257 1.322 1.00 92.50 87 MET A N 1
ATOM 680 C CA . MET A 1 87 ? -4.659 0.794 -0.020 1.00 92.50 87 MET A CA 1
ATOM 681 C C . MET A 1 87 ? -3.336 1.416 -0.434 1.00 92.50 87 MET A C 1
ATOM 683 O O . MET A 1 87 ? -2.852 2.326 0.232 1.00 92.50 87 MET A O 1
ATOM 687 N N . ALA A 1 88 ? -2.764 0.962 -1.536 1.00 92.31 88 ALA A N 1
ATOM 688 C CA . ALA A 1 88 ? -1.517 1.478 -2.069 1.00 92.31 88 ALA A CA 1
ATOM 689 C C . ALA A 1 88 ? -1.748 2.087 -3.454 1.00 92.31 88 ALA A C 1
ATOM 691 O O . ALA A 1 88 ? -2.469 1.546 -4.297 1.00 92.31 88 ALA A O 1
ATOM 692 N N . VAL A 1 89 ? -1.156 3.258 -3.677 1.00 91.94 89 VAL A N 1
ATOM 693 C CA . VAL A 1 89 ? -1.310 4.018 -4.919 1.00 91.94 89 VAL A CA 1
ATOM 694 C C . VAL A 1 89 ? 0.032 4.624 -5.304 1.00 91.94 89 VAL A C 1
ATOM 696 O O . VAL A 1 89 ? 0.704 5.222 -4.461 1.00 91.94 89 VAL A O 1
ATOM 699 N N . HIS A 1 90 ? 0.420 4.519 -6.577 1.00 92.88 90 HIS A N 1
ATOM 700 C CA . HIS A 1 90 ? 1.550 5.285 -7.109 1.00 92.88 90 HIS A CA 1
ATOM 701 C C . HIS A 1 90 ? 1.299 6.781 -6.927 1.00 92.88 90 HIS A C 1
ATOM 703 O O . HIS A 1 90 ? 0.224 7.282 -7.250 1.00 92.88 90 HIS A O 1
ATOM 709 N N . GLU A 1 91 ? 2.298 7.521 -6.454 1.00 91.94 91 GLU A N 1
ATOM 710 C CA . GLU A 1 91 ? 2.141 8.952 -6.163 1.00 91.94 91 GLU A CA 1
ATOM 711 C C . GLU A 1 91 ? 1.666 9.753 -7.390 1.00 91.94 91 GLU A C 1
ATOM 713 O O . GLU A 1 91 ? 0.840 10.653 -7.267 1.00 91.94 91 GLU A O 1
ATOM 718 N N . GLU A 1 92 ? 2.123 9.384 -8.587 1.00 90.06 92 GLU A N 1
ATOM 719 C CA . GLU A 1 92 ? 1.729 10.011 -9.857 1.00 90.06 92 GLU A CA 1
ATOM 720 C C . GLU A 1 92 ? 0.286 9.713 -10.299 1.00 90.06 92 GLU A C 1
ATOM 722 O O . GLU A 1 92 ? -0.290 10.438 -11.119 1.00 90.06 92 GLU A O 1
ATOM 727 N N . CYS A 1 93 ? -0.320 8.657 -9.754 1.00 88.94 93 CYS A N 1
ATOM 728 C CA . CYS A 1 93 ? -1.701 8.287 -10.037 1.00 88.94 93 CYS A CA 1
ATOM 729 C C . CYS A 1 93 ? -2.707 9.099 -9.205 1.00 88.94 93 CYS A C 1
ATOM 731 O O . CYS A 1 93 ? -3.895 9.132 -9.533 1.00 88.94 93 CYS A O 1
ATOM 733 N N . ILE A 1 94 ? -2.248 9.807 -8.167 1.00 86.50 94 ILE A N 1
ATOM 734 C CA . ILE A 1 94 ? -3.088 10.656 -7.317 1.00 86.50 94 ILE A CA 1
ATOM 735 C C . ILE A 1 94 ? -3.378 11.979 -8.037 1.00 86.50 94 ILE A C 1
ATOM 737 O O . ILE A 1 94 ? -2.715 12.992 -7.828 1.00 86.50 94 ILE A O 1
ATOM 741 N N . LYS A 1 95 ? -4.381 11.969 -8.922 1.00 80.75 95 LYS A N 1
ATOM 742 C CA . LYS A 1 95 ? -4.811 13.154 -9.695 1.00 80.75 95 LYS A CA 1
ATOM 743 C C . LYS A 1 95 ? -6.088 13.806 -9.154 1.00 80.75 95 LYS A C 1
ATOM 745 O O . LYS A 1 95 ? -6.350 14.972 -9.439 1.00 80.75 95 LYS A O 1
ATOM 750 N N . SER A 1 96 ? -6.884 13.066 -8.388 1.00 74.69 96 SER A N 1
ATOM 751 C CA . SER A 1 96 ? -8.174 13.493 -7.831 1.00 74.69 96 SER A CA 1
ATOM 752 C C . SER A 1 96 ? -8.504 12.698 -6.566 1.00 74.69 96 SER A C 1
ATOM 754 O O . SER A 1 96 ? -7.679 11.918 -6.096 1.00 74.69 96 SER A O 1
ATOM 756 N N . ALA A 1 97 ? -9.713 12.872 -6.019 1.00 76.25 97 ALA A N 1
ATOM 757 C CA . ALA A 1 97 ? -10.229 11.983 -4.981 1.00 76.25 97 ALA A CA 1
ATOM 758 C C . ALA A 1 97 ? -10.190 10.522 -5.462 1.00 76.25 97 ALA A C 1
ATOM 760 O O . ALA A 1 97 ? -10.554 10.239 -6.606 1.00 76.25 97 ALA A O 1
ATOM 761 N N . ILE A 1 98 ? -9.727 9.628 -4.590 1.00 79.19 98 ILE A N 1
ATOM 762 C CA . ILE A 1 98 ? -9.588 8.191 -4.843 1.00 79.19 98 ILE A CA 1
ATOM 763 C C . ILE A 1 98 ? -10.613 7.469 -3.973 1.00 79.19 98 ILE A C 1
ATOM 765 O O . ILE A 1 98 ? -10.815 7.833 -2.812 1.00 79.19 98 ILE A O 1
ATOM 769 N N . GLU A 1 99 ? -11.273 6.458 -4.532 1.00 78.25 99 GLU A N 1
ATOM 770 C CA . GLU A 1 99 ? -12.157 5.597 -3.751 1.00 78.25 99 GLU A CA 1
ATOM 771 C C . GLU A 1 99 ? -11.343 4.818 -2.713 1.00 78.25 99 GLU A C 1
ATOM 773 O O . GLU A 1 99 ? -10.370 4.148 -3.049 1.00 78.25 99 GLU A O 1
ATOM 778 N N . CYS A 1 100 ? -11.754 4.892 -1.447 1.00 78.75 100 CYS A N 1
ATOM 779 C CA . CYS A 1 100 ? -11.101 4.189 -0.346 1.00 78.75 100 CYS A CA 1
ATOM 780 C C . CYS A 1 100 ? -11.468 2.701 -0.378 1.00 78.75 100 CYS A C 1
ATOM 782 O O . CYS A 1 100 ? -12.387 2.263 0.312 1.00 78.75 100 CYS A O 1
ATOM 784 N N . LYS A 1 101 ? -10.766 1.942 -1.218 1.00 85.44 101 LYS A N 1
ATOM 785 C CA . LYS A 1 101 ? -10.846 0.481 -1.321 1.00 85.44 101 LYS A CA 1
ATOM 786 C C . LYS A 1 101 ? -9.483 -0.113 -1.009 1.00 85.44 101 LYS A C 1
ATOM 788 O O . LYS A 1 101 ? -8.475 0.522 -1.303 1.00 85.44 101 LYS A O 1
ATOM 793 N N . ILE A 1 102 ? -9.442 -1.311 -0.436 1.00 89.25 102 ILE A N 1
ATOM 794 C CA . ILE A 1 102 ? -8.177 -2.017 -0.210 1.00 89.25 102 ILE A CA 1
ATOM 795 C C . ILE A 1 102 ? -7.515 -2.387 -1.544 1.00 89.25 102 ILE A C 1
ATOM 797 O O . ILE A 1 102 ? -8.192 -2.564 -2.562 1.00 89.25 102 ILE A O 1
ATOM 801 N N . SER A 1 103 ? -6.188 -2.444 -1.557 1.00 83.94 103 SER A N 1
ATOM 802 C CA . SER A 1 103 ? -5.410 -2.925 -2.692 1.00 83.94 103 SER A CA 1
ATOM 803 C C . SER A 1 103 ? -5.474 -4.435 -2.785 1.00 83.94 103 SER A C 1
ATOM 805 O O . SER A 1 103 ? -5.488 -5.131 -1.774 1.00 83.94 103 SER A O 1
ATOM 807 N N . LYS A 1 104 ? -5.494 -4.934 -4.021 1.00 86.06 104 LYS A N 1
ATOM 808 C CA . LYS A 1 104 ? -5.250 -6.351 -4.281 1.00 86.06 104 LYS A CA 1
ATOM 809 C C . LYS A 1 104 ? -3.771 -6.656 -4.083 1.00 86.06 104 LYS A C 1
ATOM 811 O O . LYS A 1 104 ? -2.922 -5.804 -4.360 1.00 86.06 104 LYS A O 1
ATOM 816 N N . ASP A 1 105 ? -3.490 -7.888 -3.695 1.00 81.62 105 ASP A N 1
ATOM 817 C CA . ASP A 1 105 ? -2.141 -8.430 -3.725 1.00 81.62 105 ASP A CA 1
ATOM 818 C C . ASP A 1 105 ? -1.637 -8.506 -5.168 1.00 81.62 105 ASP A C 1
ATOM 820 O O . ASP A 1 105 ? -2.375 -8.874 -6.087 1.00 81.62 105 ASP A O 1
ATOM 824 N N . ASP A 1 106 ? -0.369 -8.158 -5.363 1.00 76.12 106 ASP A N 1
ATOM 825 C CA . ASP A 1 106 ? 0.351 -8.453 -6.597 1.00 76.12 106 ASP A CA 1
ATOM 826 C C . ASP A 1 106 ? 0.401 -9.979 -6.805 1.00 76.12 106 ASP A C 1
ATOM 828 O O . ASP A 1 106 ? 0.934 -10.681 -5.947 1.00 76.12 106 ASP A O 1
ATOM 832 N N . PRO A 1 107 ? -0.151 -10.543 -7.891 1.00 67.50 107 PRO A N 1
ATOM 833 C CA . PRO A 1 107 ? -0.148 -11.991 -8.104 1.00 67.50 107 PRO A CA 1
ATOM 834 C C . PRO A 1 107 ? 1.269 -12.579 -8.198 1.00 67.50 107 PRO A C 1
ATOM 836 O O . PRO A 1 107 ? 1.450 -13.767 -7.930 1.00 67.50 107 PRO A O 1
ATOM 839 N N . ASN A 1 108 ? 2.266 -11.749 -8.508 1.00 67.69 108 ASN A N 1
ATOM 840 C CA . ASN A 1 108 ? 3.656 -12.139 -8.693 1.00 67.69 108 ASN A CA 1
ATOM 841 C C . ASN A 1 108 ? 4.530 -11.832 -7.468 1.00 67.69 108 ASN A C 1
ATOM 843 O O . ASN A 1 108 ? 5.740 -11.686 -7.612 1.00 67.69 108 ASN A O 1
ATOM 847 N N . GLN A 1 109 ? 3.929 -11.729 -6.268 1.00 63.91 109 GLN A N 1
ATOM 848 C CA . GLN A 1 109 ? 4.579 -11.494 -4.964 1.00 63.91 109 GLN A CA 1
ATOM 849 C C . GLN A 1 109 ? 6.087 -11.830 -4.944 1.00 63.91 109 GLN A C 1
ATOM 851 O O . GLN A 1 109 ? 6.492 -12.981 -4.773 1.00 63.91 109 GLN A O 1
ATOM 856 N N . GLY A 1 110 ? 6.934 -10.812 -5.109 1.00 51.59 110 GLY A N 1
ATOM 857 C CA . GLY A 1 110 ? 8.385 -10.938 -4.961 1.00 51.59 110 GLY A CA 1
ATOM 858 C C . GLY A 1 110 ? 9.158 -11.669 -6.055 1.00 51.59 110 GLY A C 1
ATOM 859 O O . GLY A 1 110 ? 10.362 -11.881 -5.901 1.00 51.59 110 GLY A O 1
ATOM 860 N N . CYS A 1 111 ? 8.525 -11.976 -7.175 1.00 43.34 111 CYS A N 1
ATOM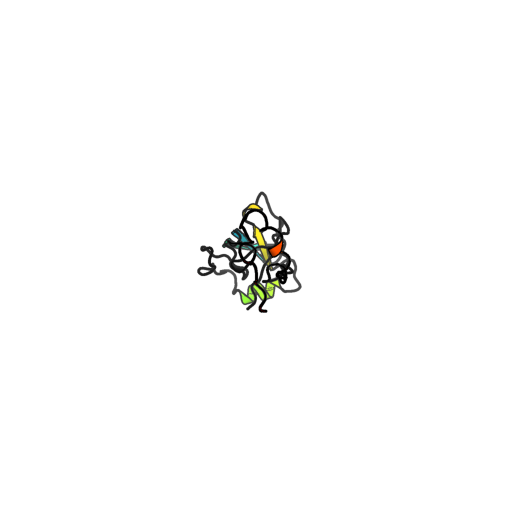 861 C CA . CYS A 1 111 ? 9.194 -12.360 -8.401 1.00 43.34 111 CYS A CA 1
ATOM 862 C C . CYS A 1 111 ? 8.839 -11.318 -9.457 1.00 43.34 111 CYS A C 1
ATOM 864 O O . CYS A 1 111 ? 7.695 -11.224 -9.884 1.00 43.34 111 CYS A O 1
ATOM 866 N N . GLY A 1 112 ? 9.833 -10.539 -9.901 1.00 40.06 112 GLY A N 1
ATOM 867 C CA . GLY A 1 112 ? 9.738 -9.986 -11.251 1.00 40.06 112 GLY A CA 1
ATOM 868 C C . GLY A 1 112 ? 9.405 -11.148 -12.184 1.00 40.06 112 GLY A C 1
ATOM 869 O O . GLY A 1 112 ? 9.978 -12.223 -11.996 1.00 40.06 112 GLY A O 1
ATOM 870 N N . ASP A 1 113 ? 8.423 -10.947 -13.061 1.00 41.66 113 ASP A N 1
ATOM 871 C CA . ASP A 1 113 ? 7.863 -11.994 -13.909 1.00 41.66 113 ASP A CA 1
ATOM 872 C C . ASP A 1 113 ? 8.934 -12.953 -14.419 1.00 41.66 113 ASP A C 1
ATOM 874 O O . ASP A 1 113 ? 9.870 -12.541 -15.100 1.00 41.66 113 ASP A O 1
ATOM 878 N N . GLU A 1 114 ? 8.718 -14.211 -14.044 1.00 41.78 114 GLU A N 1
ATOM 879 C CA . GLU A 1 114 ? 9.206 -15.432 -14.659 1.00 41.78 114 GLU A CA 1
ATOM 880 C C . GLU A 1 114 ? 10.726 -15.603 -14.784 1.00 41.78 114 GLU A C 1
ATOM 882 O O . GLU A 1 114 ? 11.545 -14.700 -14.925 1.00 41.78 114 GLU A O 1
ATOM 887 N N . GLU A 1 115 ? 11.116 -16.865 -14.690 1.00 41.78 115 GLU A N 1
ATOM 888 C CA . GLU A 1 115 ? 12.368 -17.373 -15.208 1.00 41.78 115 GLU A CA 1
ATOM 889 C C . GLU A 1 115 ? 12.623 -16.721 -16.578 1.00 41.78 115 GLU A C 1
ATOM 891 O O . GLU A 1 115 ? 12.017 -17.112 -17.575 1.00 41.78 115 GLU A O 1
ATOM 896 N N . ILE A 1 116 ? 13.496 -15.703 -16.632 1.00 41.34 116 ILE A N 1
ATOM 897 C CA . ILE A 1 116 ? 14.112 -15.260 -17.880 1.00 41.34 116 ILE A CA 1
ATOM 898 C C . ILE A 1 116 ? 14.846 -16.499 -18.367 1.00 41.34 116 ILE A C 1
ATOM 900 O O . ILE A 1 116 ? 15.998 -16.760 -18.008 1.00 41.34 116 ILE A O 1
ATOM 904 N N . THR A 1 117 ? 14.150 -17.327 -19.142 1.00 38.22 117 THR A N 1
ATOM 905 C CA . THR A 1 117 ? 14.803 -18.322 -19.959 1.00 38.22 117 THR A CA 1
ATOM 906 C C . THR A 1 117 ? 15.826 -17.515 -20.745 1.00 38.22 117 THR A C 1
ATOM 908 O O . THR A 1 117 ? 15.496 -16.537 -21.414 1.00 38.22 117 THR A O 1
ATOM 911 N N . LEU A 1 118 ? 17.101 -17.866 -20.597 1.00 42.91 118 LEU A N 1
ATOM 912 C CA . LEU A 1 118 ? 18.264 -17.233 -21.235 1.00 42.91 118 LEU A CA 1
ATOM 913 C C . LEU A 1 118 ? 18.171 -17.131 -22.779 1.00 42.91 118 LEU A C 1
ATOM 915 O O . LEU A 1 118 ? 19.141 -16.766 -23.434 1.00 42.91 118 LEU A O 1
ATOM 919 N N . LEU A 1 119 ? 17.026 -17.473 -23.370 1.00 41.62 119 LEU A N 1
ATOM 920 C CA . LEU A 1 119 ? 16.726 -17.503 -24.789 1.00 41.62 119 LEU A CA 1
ATOM 921 C C . LEU A 1 119 ? 16.300 -16.143 -25.361 1.00 41.62 119 LEU A C 1
ATOM 923 O O . LEU A 1 119 ? 16.593 -15.897 -26.527 1.00 41.62 119 LEU A O 1
ATOM 927 N N . GLU A 1 120 ? 15.681 -15.239 -24.593 1.00 41.47 120 GLU A N 1
ATOM 928 C CA . GLU A 1 120 ? 15.188 -13.967 -25.165 1.00 41.47 120 GLU A CA 1
ATOM 929 C C . GLU A 1 120 ? 16.221 -12.826 -25.144 1.00 41.47 120 GLU A C 1
ATOM 931 O O . GLU A 1 120 ? 16.172 -11.932 -25.987 1.00 41.47 120 GLU A O 1
ATOM 936 N N . MET A 1 121 ? 17.253 -12.905 -24.295 1.00 39.16 121 MET A N 1
ATOM 937 C CA . MET A 1 121 ? 18.373 -11.945 -24.311 1.00 39.16 121 MET A CA 1
ATOM 938 C C . MET A 1 121 ? 19.338 -12.127 -25.502 1.00 39.16 121 MET A C 1
ATOM 940 O O . MET A 1 121 ? 20.275 -11.347 -25.650 1.00 39.16 121 MET A O 1
ATOM 944 N N . MET A 1 122 ? 19.133 -13.123 -26.373 1.00 40.75 122 MET A N 1
ATOM 945 C CA . MET A 1 122 ? 20.001 -13.373 -27.535 1.00 40.75 122 MET A CA 1
ATOM 946 C C . MET A 1 122 ? 19.535 -12.715 -28.848 1.00 40.75 122 MET A C 1
ATOM 948 O O . MET A 1 122 ? 20.204 -12.893 -29.866 1.00 40.75 122 MET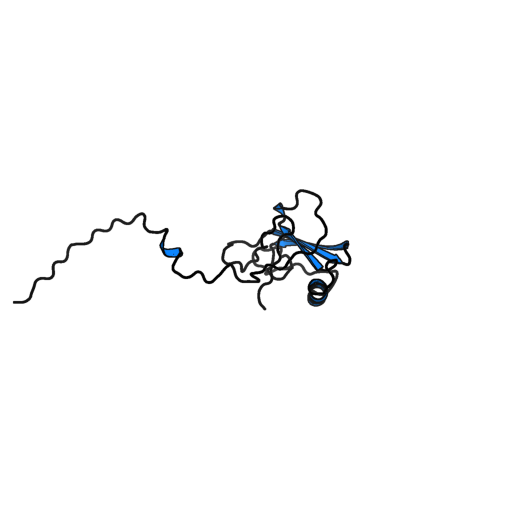 A O 1
ATOM 952 N N . CYS A 1 123 ? 18.436 -11.950 -28.868 1.00 36.16 123 CYS A N 1
ATOM 953 C CA . CYS A 1 123 ? 17.878 -11.433 -30.129 1.00 36.16 123 CYS A CA 1
ATOM 954 C C . CYS A 1 123 ? 18.121 -9.947 -30.451 1.00 36.16 123 CYS A C 1
ATOM 956 O O . CYS A 1 123 ? 17.772 -9.544 -31.558 1.00 36.16 123 CYS A O 1
ATOM 958 N N . GLU A 1 124 ? 18.777 -9.151 -29.596 1.00 40.81 124 GLU A N 1
ATOM 959 C CA . GLU A 1 124 ? 19.016 -7.719 -29.897 1.00 40.81 124 GLU A CA 1
ATOM 960 C C . GLU A 1 124 ? 20.490 -7.268 -29.980 1.00 40.81 124 GLU A C 1
ATOM 962 O O . GLU A 1 124 ? 20.749 -6.123 -30.340 1.00 40.81 124 GLU A O 1
ATOM 967 N N . GLU A 1 125 ? 21.478 -8.155 -29.804 1.00 38.97 125 GLU A N 1
ATOM 968 C CA . GLU A 1 125 ? 22.907 -7.822 -30.002 1.00 38.97 125 GLU A CA 1
ATOM 969 C C . GLU A 1 125 ? 23.562 -8.563 -31.181 1.00 38.97 125 GLU A C 1
ATOM 971 O O . GLU A 1 125 ? 24.660 -9.104 -31.085 1.00 38.97 125 GLU A O 1
ATOM 976 N N . THR A 1 126 ? 22.923 -8.563 -32.353 1.00 40.00 126 THR A N 1
ATOM 977 C CA . THR A 1 126 ? 23.649 -8.813 -33.616 1.00 40.00 126 THR A CA 1
ATOM 978 C C . THR A 1 126 ? 23.357 -7.738 -34.654 1.00 40.00 126 THR A C 1
ATOM 980 O O . THR A 1 126 ? 22.965 -7.997 -35.787 1.00 40.00 126 THR A O 1
ATOM 983 N N . SER A 1 127 ? 23.622 -6.486 -34.289 1.00 46.44 127 SER A N 1
ATOM 984 C CA . SER A 1 127 ? 24.055 -5.509 -35.282 1.00 46.44 127 SER A CA 1
ATOM 985 C C . SER A 1 127 ? 25.376 -4.918 -34.812 1.00 46.44 127 SER A C 1
ATOM 987 O O . SER A 1 127 ? 25.474 -4.455 -33.681 1.00 46.44 127 SER A O 1
ATOM 989 N N . TRP A 1 128 ? 26.372 -4.972 -35.695 1.00 45.50 128 TRP A N 1
ATOM 990 C CA . TRP A 1 128 ? 27.744 -4.488 -35.520 1.00 45.50 128 TRP A CA 1
ATOM 991 C C . TRP A 1 128 ? 28.684 -5.413 -34.748 1.00 45.50 128 TRP A C 1
ATOM 993 O O . TRP A 1 128 ? 28.860 -5.281 -33.547 1.00 45.50 128 TRP A O 1
ATOM 1003 N N . LEU A 1 129 ? 29.372 -6.283 -35.493 1.00 37.19 129 LEU A N 1
ATOM 1004 C CA . LEU A 1 129 ? 30.835 -6.385 -35.456 1.00 37.19 129 LEU A CA 1
ATOM 1005 C C . LEU A 1 129 ? 31.312 -7.145 -36.704 1.00 37.19 129 LEU A C 1
ATOM 1007 O O . LEU A 1 129 ? 31.282 -8.372 -36.774 1.00 37.19 129 LEU A O 1
ATOM 1011 N N . ASP A 1 130 ? 31.755 -6.370 -37.697 1.00 47.62 130 ASP A N 1
ATOM 1012 C CA . ASP A 1 130 ? 32.787 -6.783 -38.646 1.00 47.62 130 ASP A CA 1
ATOM 1013 C C . ASP A 1 130 ? 33.958 -7.374 -37.859 1.00 47.62 130 ASP A C 1
ATOM 1015 O O . ASP A 1 130 ? 34.595 -6.649 -37.101 1.00 47.62 130 ASP A O 1
ATOM 1019 N N . TYR A 1 131 ? 34.291 -8.647 -38.067 1.00 35.81 131 TYR A N 1
ATOM 1020 C CA . TYR A 1 131 ? 35.659 -9.111 -37.861 1.00 35.81 131 TYR A CA 1
ATOM 1021 C C . TYR A 1 131 ? 36.012 -10.197 -38.871 1.00 35.81 131 TYR A C 1
ATOM 1023 O O . TYR A 1 131 ? 35.441 -11.285 -38.923 1.00 35.81 131 TYR A O 1
ATOM 1031 N N . SER A 1 132 ? 37.005 -9.847 -39.680 1.00 47.19 132 SER A N 1
ATOM 1032 C CA . SER A 1 132 ? 37.730 -10.690 -40.612 1.00 47.19 132 SER A CA 1
ATOM 1033 C C . SER A 1 132 ? 38.099 -12.053 -40.017 1.00 47.19 132 SER A C 1
ATOM 1035 O O . SER A 1 132 ? 38.908 -12.141 -39.092 1.00 47.19 132 SER A O 1
ATOM 1037 N N . LEU A 1 133 ? 37.608 -13.124 -40.630 1.00 37.00 133 LEU A N 1
ATOM 1038 C CA . LEU A 1 133 ? 38.122 -14.475 -40.451 1.00 37.00 133 LEU A CA 1
ATOM 1039 C C . LEU A 1 133 ? 38.340 -15.083 -41.832 1.00 37.00 133 LEU A C 1
ATOM 1041 O O . LEU A 1 133 ? 37.371 -15.386 -42.516 1.00 37.00 133 LEU A O 1
ATOM 1045 N N . ALA A 1 134 ? 39.607 -15.240 -42.228 1.00 40.12 134 ALA A N 1
ATOM 1046 C CA . ALA A 1 134 ? 40.113 -16.431 -42.927 1.00 40.12 134 ALA A CA 1
ATOM 1047 C C . ALA A 1 134 ? 41.554 -16.215 -43.430 1.00 40.12 134 ALA A C 1
ATOM 1049 O O . ALA A 1 134 ? 41.827 -16.210 -44.625 1.00 40.12 134 ALA A O 1
ATOM 1050 N N . ASN A 1 135 ? 42.504 -16.087 -42.503 1.00 41.28 135 ASN A N 1
ATOM 1051 C CA . ASN A 1 135 ? 43.892 -16.472 -42.750 1.00 41.28 135 ASN A CA 1
ATOM 1052 C C . ASN A 1 135 ? 44.231 -17.603 -41.779 1.00 41.28 135 ASN A C 1
ATOM 1054 O O . ASN A 1 135 ? 44.826 -17.358 -40.737 1.00 41.28 135 ASN A O 1
ATOM 1058 N N . TYR A 1 136 ? 43.831 -18.835 -42.104 1.00 37.09 136 TYR A N 1
ATOM 1059 C CA . TYR A 1 136 ? 44.605 -20.017 -41.723 1.00 37.09 136 TYR A CA 1
ATOM 1060 C C . TYR A 1 136 ? 44.171 -21.235 -42.545 1.00 37.09 136 TYR A C 1
ATOM 1062 O O . TYR A 1 136 ? 43.058 -21.738 -42.423 1.00 37.09 136 TYR A O 1
ATOM 1070 N N . VAL A 1 137 ? 45.074 -21.688 -43.411 1.00 44.03 137 VAL A N 1
ATOM 1071 C CA . VAL A 1 137 ? 44.958 -22.904 -44.221 1.00 44.03 137 VAL A CA 1
ATOM 1072 C C . VAL A 1 137 ? 45.628 -24.046 -43.450 1.00 44.03 137 VAL A C 1
ATOM 1074 O O . VAL A 1 137 ? 46.804 -23.900 -43.109 1.00 44.03 137 VAL A O 1
ATOM 1077 N N . PRO A 1 138 ? 44.985 -25.202 -43.213 1.00 39.62 138 PRO A N 1
ATOM 1078 C CA . PRO A 1 138 ? 45.705 -26.377 -42.741 1.00 39.62 138 PRO A CA 1
ATOM 1079 C C . PRO A 1 138 ? 46.391 -27.066 -43.933 1.00 39.62 138 PRO A C 1
ATOM 1081 O O . PRO A 1 138 ? 45.734 -27.569 -44.845 1.00 39.62 138 PRO A O 1
ATOM 1084 N N . ARG A 1 139 ? 47.732 -27.080 -43.955 1.00 37.94 139 ARG A N 1
ATOM 1085 C CA . ARG A 1 139 ? 48.510 -27.907 -44.894 1.00 37.94 139 ARG A CA 1
ATOM 1086 C C . ARG A 1 139 ? 48.559 -29.352 -44.397 1.00 37.94 139 ARG A C 1
ATOM 1088 O O . ARG A 1 139 ? 49.056 -29.629 -43.309 1.00 37.94 139 ARG A O 1
ATOM 1095 N N . ASN A 1 140 ? 48.065 -30.244 -45.251 1.00 42.38 140 ASN A N 1
ATOM 1096 C CA . ASN A 1 140 ? 48.151 -31.695 -45.148 1.00 42.38 140 ASN A CA 1
ATOM 1097 C C . ASN A 1 140 ? 49.594 -32.186 -44.967 1.00 42.38 140 ASN A C 1
ATOM 1099 O O . ASN A 1 140 ? 50.508 -31.727 -45.651 1.00 42.38 140 ASN A O 1
ATOM 1103 N N . TRP A 1 141 ? 49.757 -33.179 -44.093 1.00 39.12 141 TRP A N 1
ATOM 1104 C CA . TRP A 1 141 ? 50.922 -34.054 -44.041 1.00 39.12 141 TRP A CA 1
ATOM 1105 C C . TRP A 1 141 ? 50.817 -35.127 -45.133 1.00 39.12 141 TRP A C 1
ATOM 1107 O O . TRP A 1 141 ? 49.931 -35.983 -45.078 1.00 39.12 141 TRP A O 1
ATOM 1117 N N . ARG A 1 142 ? 51.740 -35.087 -46.095 1.00 35.53 142 ARG A N 1
ATOM 1118 C CA . ARG A 1 142 ? 52.354 -36.244 -46.758 1.00 35.53 142 ARG A CA 1
ATOM 1119 C C . ARG A 1 142 ? 53.666 -35.820 -47.399 1.00 35.53 142 ARG A C 1
ATOM 1121 O O . ARG A 1 142 ? 53.695 -34.700 -47.951 1.00 35.53 142 ARG A O 1
#

Secondary structure (DSSP, 8-state):
---B-BB-TTT--B---TT-TT-SSPPEEEEEEEETTEEEEEEEEEE-SBSSEESSTTSSSBPPPSSS-HHHHHHHHTSS-TTSEEEEEEGGG-SS-----PPPBPTTTT--SS---TTGGGSS--S---------------

pLDDT: mean 73.58, std 19.8, range [35.53, 93.12]